Protein AF-A0A067BMG0-F1 (afdb_monomer_lite)

Secondary structure (DSSP, 8-state):
---------SS-HHHHHHHHHHGGGTTEEEEEEEEEEEETTTEEEEEEEEEEEEEPPHHHHHHH-TTS-TTSHHHHHHHTPEEEEEEEEEEEEETTEEEEEEEEE-HHHHHHHHHT-HHHHHHHHTSTT--

Sequence (131 aa):
MSPTLRFQGSGDLAAFVDHWRDYAQLEMTAHAIESAFLDETSGELLHCTGQLRLHLDAKSVRDFFPTVLPTSAAYTSLVTATLELPLVVRLIVQDDVVTAVDVDVSWTSCVVRRLASAAEAANVLVDTVRP

Foldseek 3Di:
DPDFDDDDDDDFPVVVVVVLCVCCVPQKHWDDWDWDAPDLVQAIKIKTKIKGWDAAALVNLCVQQVQDDCPDPLSVLRNPDGFIWIKIWIFGADPRDGPGIDIDTHPLVRSCVSVVHNVVSCNRCVPNPDD

pLDDT: mean 73.65, std 16.17, range [21.84, 89.94]

Structure (mmCIF, N/CA/C/O backbone):
data_AF-A0A067BMG0-F1
#
_entry.id   AF-A0A067BMG0-F1
#
loop_
_atom_site.group_PDB
_atom_site.id
_atom_site.type_symbol
_atom_site.label_atom_id
_atom_site.label_alt_id
_atom_site.label_comp_id
_atom_site.label_asym_id
_atom_site.label_entity_id
_atom_site.label_seq_id
_atom_site.pdbx_PDB_ins_code
_atom_site.Cartn_x
_atom_site.Cartn_y
_atom_site.Cartn_z
_atom_site.occupancy
_atom_site.B_iso_or_equiv
_atom_site.auth_seq_id
_atom_site.auth_comp_id
_atom_site.auth_asym_id
_atom_site.auth_atom_id
_atom_site.pdbx_PDB_model_num
ATOM 1 N N . MET A 1 1 ? 9.033 13.319 9.843 1.00 28.66 1 MET A N 1
ATOM 2 C CA . MET A 1 1 ? 7.853 13.115 10.716 1.00 28.66 1 MET A CA 1
ATOM 3 C C . MET A 1 1 ? 6.759 12.528 9.847 1.00 28.66 1 MET A C 1
ATOM 5 O O . MET A 1 1 ? 6.432 13.157 8.850 1.00 28.66 1 MET A O 1
ATOM 9 N N . SER A 1 2 ? 6.256 11.334 10.161 1.00 23.27 2 SER A N 1
ATOM 10 C CA . SER A 1 2 ? 5.149 10.733 9.406 1.00 23.27 2 SER A CA 1
ATOM 11 C C . SER A 1 2 ? 3.866 11.541 9.648 1.00 23.27 2 SER A C 1
ATOM 13 O O . SER A 1 2 ? 3.627 11.944 10.790 1.00 23.27 2 SER A O 1
ATOM 15 N N . PRO A 1 3 ? 3.065 11.842 8.613 1.00 21.84 3 PRO A N 1
ATOM 16 C CA . PRO A 1 3 ? 1.852 12.631 8.779 1.00 21.84 3 PRO A CA 1
ATOM 17 C C . PRO A 1 3 ? 0.865 11.901 9.693 1.00 21.84 3 PRO A C 1
ATOM 19 O O . PRO A 1 3 ? 0.568 10.726 9.499 1.00 21.84 3 PRO A O 1
ATOM 22 N N . THR A 1 4 ? 0.334 12.608 10.689 1.00 27.95 4 THR A N 1
ATOM 23 C CA . THR A 1 4 ? -0.772 12.109 11.509 1.00 27.95 4 THR A CA 1
ATOM 24 C C . THR A 1 4 ? -2.063 12.247 10.709 1.00 27.95 4 THR A C 1
ATOM 26 O O . THR A 1 4 ? -2.634 13.334 10.620 1.00 27.95 4 THR A O 1
ATOM 29 N N . LEU A 1 5 ? -2.514 11.153 10.099 1.00 27.05 5 LEU A N 1
ATOM 30 C CA . LEU A 1 5 ? -3.820 11.087 9.451 1.00 27.05 5 LEU A CA 1
ATOM 31 C C . LEU A 1 5 ? -4.890 10.925 10.537 1.00 27.05 5 LEU A C 1
ATOM 33 O O . LEU A 1 5 ? -4.946 9.908 11.222 1.00 27.05 5 LEU A O 1
ATOM 37 N N . ARG A 1 6 ? -5.733 11.945 10.722 1.00 29.89 6 ARG A N 1
ATOM 38 C CA . ARG A 1 6 ? -6.927 11.846 11.570 1.00 29.89 6 ARG A CA 1
ATOM 39 C C . ARG A 1 6 ? -8.099 11.423 10.697 1.00 29.89 6 ARG A C 1
ATOM 41 O O . ARG A 1 6 ? -8.542 12.201 9.855 1.00 29.89 6 ARG A O 1
ATOM 48 N N . PHE A 1 7 ? -8.585 10.200 10.886 1.00 38.88 7 PHE A N 1
ATOM 49 C CA . PHE A 1 7 ? -9.813 9.746 10.244 1.00 38.88 7 PHE A CA 1
ATOM 50 C C . PHE A 1 7 ? -11.000 10.525 10.829 1.00 38.88 7 PHE A C 1
ATOM 52 O O . PHE A 1 7 ? -11.273 10.451 12.024 1.00 38.88 7 PHE A O 1
ATOM 59 N N . GLN A 1 8 ? -11.681 11.307 9.992 1.00 34.66 8 GLN A N 1
ATOM 60 C CA . GLN A 1 8 ? -12.962 11.942 10.306 1.00 34.66 8 GLN A CA 1
ATOM 61 C C . GLN A 1 8 ? -14.045 11.283 9.449 1.00 34.66 8 GLN A C 1
ATOM 63 O O . GLN A 1 8 ? -14.501 11.850 8.460 1.00 34.66 8 GLN A O 1
ATOM 68 N N . GLY A 1 9 ? -14.411 10.051 9.793 1.00 41.41 9 GLY A N 1
ATOM 69 C CA . GLY A 1 9 ? -15.579 9.378 9.229 1.00 41.41 9 GLY A CA 1
ATOM 70 C C . GLY A 1 9 ? -16.749 9.433 10.205 1.00 41.41 9 GLY A C 1
ATOM 71 O O . GLY A 1 9 ? -16.559 9.318 11.412 1.00 41.41 9 GLY A O 1
ATOM 72 N N . SER A 1 10 ? -17.965 9.607 9.693 1.00 40.34 10 SER A N 1
ATOM 73 C CA . SER A 1 10 ? -19.190 9.325 10.442 1.00 40.34 10 SER A CA 1
ATOM 74 C C . SER A 1 10 ? -19.537 7.845 10.262 1.00 40.34 10 SER A C 1
ATOM 76 O O . SER A 1 10 ? -19.957 7.452 9.174 1.00 40.34 10 SER A O 1
ATOM 78 N N . GLY A 1 11 ? -19.334 7.035 11.297 1.00 51.62 11 GLY A N 1
ATOM 79 C CA . GLY A 1 11 ? -19.610 5.597 11.301 1.00 51.62 11 GLY A CA 1
ATOM 80 C C . GLY A 1 11 ? -18.968 4.931 12.516 1.00 51.62 11 GLY A C 1
ATOM 81 O O . GLY A 1 11 ? -17.976 5.441 13.034 1.00 51.62 11 GLY A O 1
ATOM 82 N N . ASP A 1 12 ? -19.555 3.837 12.993 1.00 57.91 12 ASP A N 1
ATOM 83 C CA . ASP A 1 12 ? -18.952 2.999 14.029 1.00 57.91 12 ASP A CA 1
ATOM 84 C C . ASP A 1 12 ? -17.797 2.157 13.449 1.00 57.91 12 ASP A C 1
ATOM 86 O O . ASP A 1 12 ? -17.565 2.103 12.235 1.00 57.91 12 ASP A O 1
ATOM 90 N N . LEU A 1 13 ? -17.025 1.512 14.324 1.00 63.66 13 LEU A N 1
ATOM 91 C CA . LEU A 1 13 ? -15.920 0.637 13.935 1.00 63.66 13 LEU A CA 1
ATOM 92 C C . LEU A 1 13 ? -16.351 -0.467 12.956 1.00 63.66 13 LEU A C 1
ATOM 94 O O . LEU A 1 13 ? -15.595 -0.824 12.049 1.00 63.66 13 LEU A O 1
ATOM 98 N N . ALA A 1 14 ? -17.576 -0.974 13.118 1.00 66.19 14 ALA A N 1
ATOM 99 C CA . ALA A 1 14 ? -18.167 -1.963 12.228 1.00 66.19 14 ALA A CA 1
ATOM 100 C C . ALA A 1 14 ? -18.298 -1.413 10.802 1.00 66.19 14 ALA A C 1
ATOM 102 O O . ALA A 1 14 ? -17.831 -2.058 9.867 1.00 66.19 14 ALA A O 1
ATOM 103 N N . ALA A 1 15 ? -18.802 -0.188 10.632 1.00 64.94 15 ALA A N 1
ATOM 104 C CA . ALA A 1 15 ? -18.874 0.465 9.330 1.00 64.94 15 ALA A CA 1
ATOM 105 C C . ALA A 1 15 ? -17.490 0.661 8.690 1.00 64.94 15 ALA A C 1
ATOM 107 O O . ALA A 1 15 ? -17.356 0.472 7.485 1.00 64.94 15 ALA A O 1
ATOM 108 N N . PHE A 1 16 ? -16.446 0.997 9.461 1.00 67.81 16 PHE A N 1
ATOM 109 C CA . PHE A 1 16 ? -15.076 1.071 8.928 1.00 67.81 16 PHE A CA 1
ATOM 110 C C . PHE A 1 16 ? -14.574 -0.301 8.456 1.00 67.81 16 PHE A C 1
ATOM 112 O O . PHE A 1 16 ? -14.014 -0.418 7.367 1.00 67.81 16 PHE A O 1
ATOM 119 N N . VAL A 1 17 ? -14.771 -1.340 9.268 1.00 69.94 17 VAL A N 1
ATOM 120 C CA . VAL A 1 17 ? -14.344 -2.714 8.967 1.00 69.94 17 VAL A CA 1
ATOM 121 C C . VAL A 1 17 ? -15.086 -3.277 7.754 1.00 69.94 17 VAL A C 1
ATOM 123 O O . VAL A 1 17 ? -14.468 -3.907 6.893 1.00 69.94 17 VAL A O 1
ATOM 126 N N . ASP A 1 18 ? -16.387 -3.032 7.657 1.00 71.00 18 ASP A N 1
ATOM 127 C CA . ASP A 1 18 ? -17.201 -3.443 6.516 1.00 71.00 18 ASP A CA 1
ATOM 128 C C . ASP A 1 18 ? -16.789 -2.676 5.259 1.00 71.00 18 ASP A C 1
ATOM 130 O O . ASP A 1 18 ? -16.530 -3.284 4.223 1.00 71.00 18 ASP A O 1
ATOM 134 N N . HIS A 1 19 ? -16.562 -1.367 5.375 1.00 66.75 19 HIS A N 1
ATOM 135 C CA . HIS A 1 19 ? -16.043 -0.559 4.276 1.00 66.75 19 HIS A CA 1
ATOM 136 C C . HIS A 1 19 ? -14.647 -1.025 3.815 1.00 66.75 19 HIS A C 1
ATOM 138 O O . HIS A 1 19 ? -14.372 -1.079 2.617 1.00 66.75 19 HIS A O 1
ATOM 144 N N . TRP A 1 20 ? -13.764 -1.430 4.736 1.00 68.31 20 TRP A N 1
ATOM 145 C CA . TRP A 1 20 ? -12.463 -2.030 4.411 1.00 68.31 20 TRP A CA 1
ATOM 146 C C . TRP A 1 20 ? -12.599 -3.362 3.660 1.00 68.31 20 TRP A C 1
ATOM 148 O O . TRP A 1 20 ? -11.831 -3.636 2.737 1.00 68.31 20 TRP A O 1
ATOM 158 N N . ARG A 1 21 ? -13.581 -4.194 4.020 1.00 65.88 21 ARG A N 1
ATOM 159 C CA . ARG A 1 21 ? -13.880 -5.441 3.295 1.00 65.88 21 ARG A CA 1
ATOM 160 C C . ARG A 1 21 ? -14.446 -5.162 1.902 1.00 65.88 21 ARG A C 1
ATOM 162 O O . ARG A 1 21 ? -14.067 -5.848 0.953 1.00 65.88 21 ARG A O 1
ATOM 169 N N . ASP A 1 22 ? -15.274 -4.131 1.765 1.00 61.44 22 ASP A N 1
ATOM 170 C CA . ASP A 1 22 ? -15.889 -3.726 0.497 1.00 61.44 22 ASP A CA 1
ATOM 171 C C . ASP A 1 22 ? -14.880 -3.123 -0.497 1.00 61.44 22 ASP A C 1
ATOM 173 O O . ASP A 1 22 ? -15.060 -3.235 -1.715 1.00 61.44 22 ASP A O 1
ATOM 177 N N . TYR A 1 23 ? -13.753 -2.58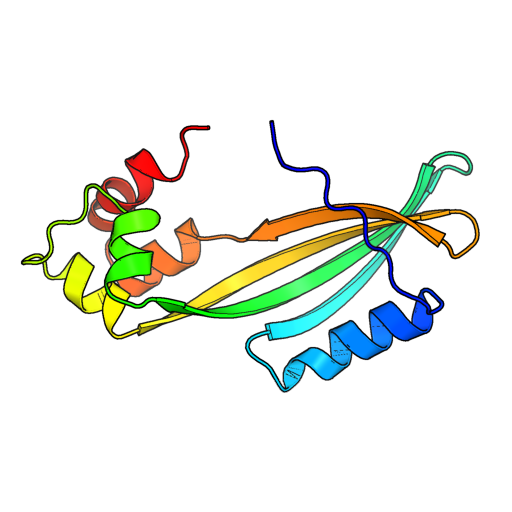5 -0.008 1.00 55.81 23 TYR A N 1
ATOM 178 C CA . TYR A 1 23 ? -12.632 -2.143 -0.849 1.00 55.81 23 TYR A CA 1
ATOM 179 C C . TYR A 1 23 ? -12.007 -3.258 -1.697 1.00 55.81 23 TYR A C 1
ATOM 181 O O . TYR A 1 23 ? -11.280 -2.940 -2.633 1.00 55.81 23 TYR A O 1
ATOM 189 N N . ALA A 1 24 ? -12.352 -4.536 -1.477 1.00 50.25 24 ALA A N 1
ATOM 190 C CA . ALA A 1 24 ? -12.015 -5.639 -2.382 1.00 50.25 24 ALA A CA 1
ATOM 191 C C . ALA A 1 24 ? -12.419 -5.388 -3.854 1.00 50.25 24 ALA A C 1
ATOM 193 O O . ALA A 1 24 ? -11.888 -6.042 -4.754 1.00 50.25 24 ALA A O 1
ATOM 194 N N . GLN A 1 25 ? -13.339 -4.449 -4.117 1.00 47.22 25 GLN A N 1
ATOM 195 C CA . GLN A 1 25 ? -13.746 -4.048 -5.470 1.00 47.22 25 GLN A CA 1
ATOM 196 C C . GLN A 1 25 ? -12.955 -2.863 -6.060 1.00 47.22 25 GLN A C 1
ATOM 198 O O . GLN A 1 25 ? -13.116 -2.562 -7.243 1.00 47.22 25 GLN A O 1
ATOM 203 N N . LEU A 1 26 ? -12.095 -2.198 -5.282 1.00 53.72 26 LEU A N 1
ATOM 204 C CA . LEU A 1 26 ? -11.409 -0.956 -5.654 1.00 53.72 26 LEU A CA 1
ATOM 205 C C . LEU A 1 26 ? -9.941 -0.999 -5.227 1.00 53.72 26 LEU A C 1
ATOM 207 O O . LEU A 1 26 ? -9.645 -0.667 -4.090 1.00 53.72 26 LEU A O 1
ATOM 211 N N . GLU A 1 27 ? -9.038 -1.392 -6.134 1.00 65.81 27 GLU A N 1
ATOM 212 C CA . GLU A 1 27 ? -7.562 -1.293 -6.022 1.00 65.81 27 GLU A CA 1
ATOM 213 C C . GLU A 1 27 ? -6.912 -1.796 -4.716 1.00 65.81 27 GLU A C 1
ATOM 215 O O . GLU A 1 27 ? -5.702 -1.754 -4.576 1.00 65.81 27 GLU A O 1
ATOM 220 N N . MET A 1 28 ? -7.661 -2.339 -3.770 1.00 65.31 28 MET A N 1
ATOM 221 C CA . MET A 1 28 ? -7.220 -2.817 -2.476 1.00 65.31 28 MET A CA 1
ATOM 222 C C . MET A 1 28 ? -7.914 -4.147 -2.218 1.00 65.31 28 MET A C 1
ATOM 224 O O . MET A 1 28 ? -8.950 -4.466 -2.792 1.00 65.31 28 MET A O 1
ATOM 228 N N . THR A 1 29 ? -7.325 -5.005 -1.408 1.00 71.44 29 THR A N 1
ATOM 229 C CA . THR A 1 29 ? -7.922 -6.294 -1.070 1.00 71.44 29 THR A CA 1
ATOM 230 C C . THR A 1 29 ? -7.653 -6.569 0.389 1.00 71.44 29 THR A C 1
ATOM 232 O O . THR A 1 29 ? -6.499 -6.600 0.802 1.00 71.44 29 THR A O 1
ATOM 235 N N . ALA A 1 30 ? -8.713 -6.771 1.166 1.00 72.12 30 ALA A N 1
ATOM 236 C CA . ALA A 1 30 ? -8.613 -7.218 2.545 1.00 72.12 30 ALA A CA 1
ATOM 237 C C . ALA A 1 30 ? -8.389 -8.736 2.580 1.00 72.12 30 ALA A C 1
ATOM 239 O O . ALA A 1 30 ? -9.116 -9.492 1.935 1.00 72.12 30 ALA A O 1
ATOM 240 N N . HIS A 1 31 ? -7.395 -9.188 3.339 1.00 75.12 31 HIS A N 1
ATOM 241 C CA . HIS A 1 31 ? -7.107 -10.614 3.510 1.00 75.12 31 HIS A CA 1
ATOM 242 C C . HIS A 1 31 ? -7.482 -11.107 4.898 1.00 75.12 31 HIS A C 1
ATOM 244 O O . HIS A 1 31 ? -8.112 -12.155 5.025 1.00 75.12 31 HIS A O 1
ATOM 250 N N . ALA A 1 32 ? -7.119 -10.349 5.929 1.00 75.19 32 ALA A N 1
ATOM 251 C CA . ALA A 1 32 ? -7.439 -10.693 7.301 1.00 75.19 32 ALA A CA 1
ATOM 252 C C . ALA A 1 32 ? -7.598 -9.440 8.158 1.00 75.19 32 ALA A C 1
ATOM 254 O O . ALA A 1 32 ? -7.019 -8.389 7.876 1.00 75.19 32 ALA A O 1
ATOM 255 N N . ILE A 1 33 ? -8.389 -9.589 9.215 1.00 79.19 33 ILE A N 1
ATOM 256 C CA . ILE A 1 33 ? -8.498 -8.632 10.308 1.00 79.19 33 ILE A CA 1
ATOM 257 C C . ILE A 1 33 ? -8.314 -9.442 11.581 1.00 79.19 33 ILE A C 1
ATOM 259 O O . ILE A 1 33 ? -9.077 -10.373 11.841 1.00 79.19 33 ILE A O 1
ATOM 263 N N . GLU A 1 34 ? -7.278 -9.108 12.330 1.00 82.94 34 GLU A N 1
ATOM 264 C CA . GLU A 1 34 ? -6.933 -9.734 13.600 1.00 82.94 34 GLU A CA 1
ATOM 265 C C . GLU A 1 34 ? -7.042 -8.681 14.696 1.00 82.94 34 GLU A C 1
ATOM 267 O O . GLU A 1 34 ? -6.723 -7.515 14.458 1.00 82.94 34 GLU A O 1
ATOM 272 N N . SER A 1 35 ? -7.481 -9.073 15.890 1.00 82.50 35 SER A N 1
ATOM 273 C CA . SER A 1 35 ? -7.545 -8.159 17.024 1.00 82.50 35 SER A CA 1
ATOM 274 C C . SER A 1 35 ? -6.745 -8.652 18.219 1.00 82.50 35 SER A C 1
ATOM 276 O O . SER A 1 35 ? -6.617 -9.855 18.462 1.00 82.50 35 SER A O 1
ATOM 278 N N . ALA A 1 36 ? -6.165 -7.702 18.947 1.00 84.06 36 ALA A N 1
ATOM 279 C CA . ALA A 1 36 ? -5.428 -7.945 20.174 1.00 84.06 36 ALA A CA 1
ATOM 280 C C . ALA A 1 36 ? -5.690 -6.811 21.168 1.00 84.06 36 ALA A C 1
ATOM 282 O O . ALA A 1 36 ? -5.512 -5.640 20.845 1.00 84.06 36 ALA A O 1
ATOM 283 N N . PHE A 1 37 ? -6.062 -7.149 22.401 1.00 82.31 37 PHE A N 1
ATOM 284 C CA . PHE A 1 37 ? -6.139 -6.165 23.479 1.00 82.31 37 PHE A CA 1
ATOM 285 C C . PHE A 1 37 ? -4.726 -5.798 23.937 1.00 82.31 37 PHE A C 1
ATOM 287 O O . PHE A 1 37 ? -3.954 -6.683 24.306 1.00 82.31 37 PHE A O 1
ATOM 294 N N . LEU A 1 38 ? -4.386 -4.507 23.891 1.00 74.50 38 LEU A N 1
ATOM 295 C CA . LEU A 1 38 ? -3.079 -4.016 24.334 1.00 74.50 38 LEU A CA 1
ATOM 296 C C . LEU A 1 38 ? -3.051 -3.908 25.863 1.00 74.50 38 LEU A C 1
ATOM 298 O O . LEU A 1 38 ? -2.249 -4.572 26.513 1.00 74.50 38 LEU A O 1
ATOM 302 N N . ASP A 1 39 ? -3.965 -3.110 26.417 1.00 75.06 39 ASP A N 1
ATOM 303 C CA . ASP A 1 39 ? -4.283 -2.974 27.842 1.00 75.06 39 ASP A CA 1
ATOM 304 C C . ASP A 1 39 ? -5.539 -2.081 27.997 1.00 75.06 39 ASP A C 1
ATOM 306 O O . ASP A 1 39 ? -6.004 -1.487 27.021 1.00 75.06 39 ASP A O 1
ATOM 310 N N . GLU A 1 40 ? -6.097 -1.972 29.209 1.00 65.00 40 GLU A N 1
ATOM 311 C CA . GLU A 1 40 ? -7.332 -1.206 29.479 1.00 65.00 40 GLU A CA 1
ATOM 312 C C . GLU A 1 40 ? -7.221 0.300 29.168 1.00 65.00 40 GLU A C 1
ATOM 314 O O . GLU A 1 40 ? -8.234 0.964 28.969 1.00 65.00 40 GLU A O 1
ATOM 319 N N . THR A 1 41 ? -6.006 0.853 29.116 1.00 71.00 41 THR A N 1
ATOM 320 C CA . THR A 1 41 ? -5.748 2.279 28.843 1.00 71.00 41 THR A CA 1
ATOM 321 C C . THR A 1 41 ? -5.363 2.569 27.395 1.00 71.00 41 THR A C 1
ATOM 323 O O . THR A 1 41 ? -5.561 3.683 26.910 1.00 71.00 41 THR A O 1
ATOM 326 N N . SER A 1 42 ? -4.808 1.579 26.704 1.00 70.06 42 SER A N 1
ATOM 327 C CA . SER A 1 42 ? -4.317 1.662 25.333 1.00 70.06 42 SER A CA 1
ATOM 328 C C . SER A 1 42 ? -5.382 1.220 24.334 1.00 70.06 42 SER A C 1
ATOM 330 O O . SER A 1 42 ? -5.382 1.725 23.216 1.00 70.06 42 SER A O 1
ATOM 332 N N . GLY A 1 43 ? -6.333 0.376 24.743 1.00 82.50 43 GLY A N 1
ATOM 333 C CA . GLY A 1 43 ? -7.451 -0.074 23.917 1.00 82.50 43 GLY A CA 1
ATOM 334 C C . GLY A 1 43 ? -7.180 -1.370 23.146 1.00 82.50 43 GLY A C 1
ATOM 335 O O . GLY A 1 43 ? -6.256 -2.132 23.449 1.00 82.50 43 GLY A O 1
ATOM 336 N N . GLU A 1 44 ? -8.013 -1.630 22.144 1.00 84.25 44 GLU A N 1
ATOM 337 C CA . GLU A 1 44 ? -7.886 -2.762 21.226 1.00 84.25 44 GLU A CA 1
ATOM 338 C C . GLU A 1 44 ? -7.050 -2.359 20.003 1.00 84.25 44 GLU A C 1
ATOM 340 O O . GLU A 1 44 ? -7.300 -1.337 19.362 1.00 84.25 44 GLU A O 1
ATOM 345 N N . LEU A 1 45 ? -6.049 -3.171 19.669 1.00 84.38 45 LEU A N 1
ATOM 346 C CA . LEU A 1 45 ? -5.323 -3.083 18.412 1.00 84.38 45 LEU A CA 1
ATOM 347 C C . LEU A 1 45 ? -6.029 -3.946 17.370 1.00 84.38 45 LEU A C 1
ATOM 349 O O . LEU A 1 45 ? -6.079 -5.169 17.510 1.00 84.38 45 LEU A O 1
ATOM 353 N N . LEU A 1 46 ? -6.486 -3.323 16.289 1.00 82.50 46 LEU A N 1
ATOM 354 C CA . LEU A 1 46 ? -6.909 -4.036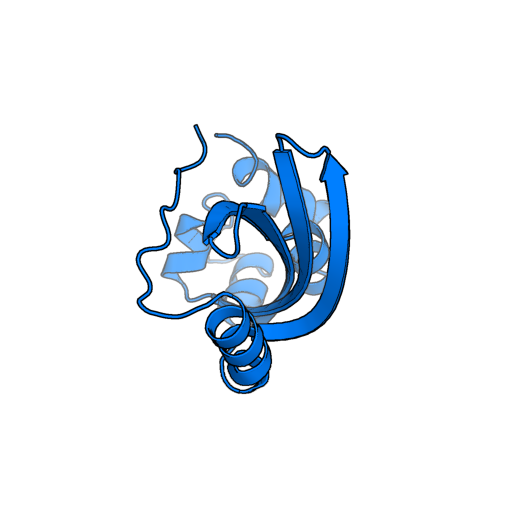 15.090 1.00 82.50 46 LEU A CA 1
ATOM 355 C C . LEU A 1 46 ? -5.798 -4.026 14.053 1.00 82.50 46 LEU A C 1
ATOM 357 O O . LEU A 1 46 ? -5.287 -2.971 13.676 1.00 82.50 46 LEU A O 1
ATOM 361 N N . HIS A 1 47 ? -5.454 -5.211 13.572 1.00 82.31 47 HIS A N 1
ATOM 362 C CA . HIS A 1 47 ? -4.458 -5.438 12.546 1.00 82.31 47 HIS A CA 1
ATOM 363 C C . HIS A 1 47 ? -5.150 -5.920 11.271 1.00 82.31 47 HIS A C 1
ATOM 365 O O . HIS A 1 47 ? -5.557 -7.075 11.147 1.00 82.31 47 HIS A O 1
ATOM 371 N N . CYS A 1 48 ? -5.296 -5.010 10.315 1.00 83.00 48 CYS A N 1
ATOM 372 C CA . CYS A 1 48 ? -5.896 -5.274 9.017 1.00 83.00 48 CYS A CA 1
ATOM 373 C C . CYS A 1 48 ? -4.782 -5.516 7.999 1.00 83.00 48 CYS A C 1
ATOM 375 O O . CYS A 1 48 ? -3.975 -4.625 7.725 1.00 83.00 48 CYS A O 1
ATOM 377 N N . THR A 1 49 ? -4.737 -6.709 7.416 1.00 83.31 49 THR A N 1
ATOM 378 C CA . THR A 1 49 ? -3.764 -7.053 6.375 1.00 83.31 49 THR A CA 1
ATOM 379 C C . THR A 1 49 ? -4.446 -7.162 5.024 1.00 83.31 49 THR A C 1
ATOM 381 O O . THR A 1 49 ? -5.591 -7.615 4.901 1.00 83.31 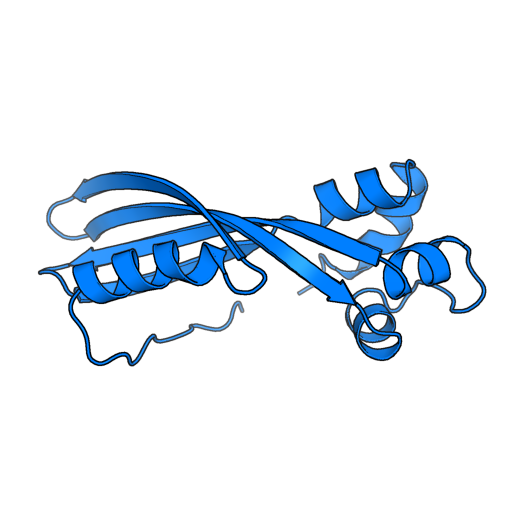49 THR A O 1
ATOM 384 N N . GLY A 1 50 ? -3.735 -6.728 3.992 1.00 82.50 50 GLY A N 1
ATOM 385 C CA . GLY A 1 50 ? -4.269 -6.673 2.649 1.00 82.50 50 GLY A CA 1
ATOM 386 C C . GLY A 1 50 ? -3.212 -6.497 1.572 1.00 82.50 50 GLY A C 1
ATOM 387 O O . GLY A 1 50 ? -2.004 -6.584 1.808 1.00 82.50 50 GLY A O 1
ATOM 388 N N . GLN A 1 51 ? -3.698 -6.239 0.369 1.00 80.44 51 GLN A N 1
ATOM 389 C CA . GLN A 1 51 ? -2.906 -5.850 -0.788 1.00 80.44 51 GLN A CA 1
ATOM 390 C C . GLN A 1 51 ? -3.451 -4.552 -1.372 1.00 80.44 51 GLN A C 1
ATOM 392 O O . GLN A 1 51 ? -4.655 -4.329 -1.366 1.00 80.44 51 GLN A O 1
ATOM 397 N N . LEU A 1 52 ? -2.564 -3.718 -1.899 1.00 80.00 52 LEU A N 1
ATOM 398 C CA . LEU A 1 52 ? -2.859 -2.523 -2.677 1.00 80.00 52 LEU A CA 1
ATOM 399 C C . LEU A 1 52 ? -2.346 -2.748 -4.103 1.00 80.00 52 LEU A C 1
ATOM 401 O O . LEU A 1 52 ? -1.178 -3.064 -4.311 1.00 80.00 52 LEU A O 1
ATOM 405 N N . ARG A 1 53 ? -3.218 -2.594 -5.088 1.00 80.38 53 ARG A N 1
ATOM 406 C CA . ARG A 1 53 ? -2.945 -2.668 -6.520 1.00 80.38 53 ARG A CA 1
ATOM 407 C C . ARG A 1 53 ? -2.786 -1.249 -7.038 1.00 80.38 53 ARG A C 1
ATOM 409 O O . ARG A 1 53 ? -3.761 -0.531 -7.193 1.00 80.38 53 ARG A O 1
ATOM 416 N N . LEU A 1 54 ? -1.553 -0.852 -7.307 1.00 79.88 54 LEU A N 1
ATOM 417 C CA . LEU A 1 54 ? -1.223 0.503 -7.715 1.00 79.88 54 LEU A CA 1
ATOM 418 C C . LEU A 1 54 ? -0.749 0.524 -9.163 1.00 79.88 54 LEU A C 1
ATOM 420 O O . LEU A 1 54 ? 0.153 -0.225 -9.537 1.00 79.88 54 LEU A O 1
ATOM 424 N N . HIS A 1 55 ? -1.304 1.416 -9.972 1.00 83.38 55 HIS A N 1
ATOM 425 C CA . HIS A 1 55 ? -0.721 1.745 -11.265 1.00 83.38 55 HIS A CA 1
ATOM 426 C C . HIS A 1 55 ? 0.141 3.001 -11.134 1.00 83.38 55 HIS A C 1
ATOM 428 O O . HIS A 1 55 ? -0.324 4.028 -10.643 1.00 83.38 55 HIS A O 1
ATOM 434 N N . LEU A 1 56 ? 1.403 2.917 -11.554 1.00 81.00 56 LEU A N 1
ATOM 435 C CA . LEU A 1 56 ? 2.303 4.064 -11.540 1.00 81.00 56 LEU A CA 1
ATOM 436 C C . LEU A 1 56 ? 2.343 4.702 -12.918 1.00 81.00 56 LEU A C 1
ATOM 438 O O . LEU A 1 56 ? 2.815 4.089 -13.870 1.00 81.00 56 LEU A O 1
ATOM 442 N N . ASP A 1 57 ? 1.923 5.958 -13.017 1.00 81.44 57 ASP A N 1
ATOM 443 C CA . ASP A 1 57 ? 2.152 6.719 -14.236 1.00 81.44 57 ASP A CA 1
ATOM 444 C C . ASP A 1 57 ? 3.602 7.247 -14.307 1.00 81.44 57 ASP A C 1
ATOM 446 O O . ASP A 1 57 ? 4.408 7.151 -13.373 1.00 81.44 57 ASP A O 1
ATOM 450 N N . ALA A 1 58 ? 3.950 7.836 -15.450 1.00 83.25 58 ALA A N 1
ATOM 451 C CA . ALA A 1 58 ? 5.273 8.403 -15.689 1.00 83.25 58 ALA A CA 1
ATOM 452 C C . ALA A 1 58 ? 5.675 9.480 -14.666 1.00 83.25 58 ALA A C 1
ATOM 454 O O . ALA A 1 58 ? 6.873 9.676 -14.436 1.00 83.25 58 ALA A O 1
ATOM 455 N N . LYS A 1 59 ? 4.703 10.209 -14.105 1.00 83.88 59 LYS A N 1
ATOM 456 C CA . LYS A 1 59 ? 4.919 11.231 -13.083 1.00 83.88 59 LYS A CA 1
ATOM 457 C C . LYS A 1 59 ? 5.166 10.565 -11.731 1.00 83.88 59 LYS A C 1
ATOM 459 O O . LYS A 1 59 ? 6.200 10.841 -11.139 1.00 83.88 59 LYS A O 1
ATOM 464 N N . SER A 1 60 ? 4.320 9.629 -11.308 1.00 80.00 60 SER A N 1
ATOM 465 C CA . SER A 1 60 ? 4.478 8.879 -10.061 1.00 80.00 60 SER A CA 1
ATOM 466 C C . SER A 1 60 ? 5.819 8.152 -9.992 1.00 80.00 60 SER A C 1
ATOM 468 O O . SER A 1 60 ? 6.476 8.209 -8.960 1.00 80.00 60 SER A O 1
ATOM 470 N N . VAL A 1 61 ? 6.284 7.527 -11.082 1.00 82.38 61 VAL A N 1
ATOM 471 C CA . VAL A 1 61 ? 7.614 6.885 -11.083 1.00 82.38 61 VAL A CA 1
ATOM 472 C C . VAL A 1 61 ? 8.735 7.900 -10.866 1.00 82.38 61 VAL A C 1
ATOM 474 O O . VAL A 1 61 ? 9.675 7.598 -10.144 1.00 82.38 61 VAL A O 1
ATOM 477 N N . ARG A 1 62 ? 8.646 9.107 -11.437 1.00 83.38 62 ARG A N 1
ATOM 478 C CA . ARG A 1 62 ? 9.651 10.157 -11.192 1.00 83.38 62 ARG A CA 1
ATOM 479 C C . ARG A 1 62 ? 9.578 10.714 -9.772 1.00 83.38 62 ARG A C 1
ATOM 481 O O . ARG A 1 62 ? 10.619 11.034 -9.213 1.00 83.38 62 ARG A O 1
ATOM 488 N N . ASP A 1 63 ? 8.375 10.825 -9.218 1.00 79.94 63 ASP A N 1
ATOM 489 C CA . ASP A 1 63 ? 8.156 11.367 -7.877 1.00 79.94 63 ASP A CA 1
ATOM 490 C C . ASP A 1 63 ? 8.627 10.375 -6.794 1.00 79.94 63 ASP A C 1
ATOM 492 O O . ASP A 1 63 ? 9.287 10.777 -5.840 1.00 79.94 63 ASP A O 1
ATOM 496 N N . PHE A 1 64 ? 8.342 9.076 -6.958 1.00 76.75 64 PHE A N 1
ATOM 497 C CA . PHE A 1 64 ? 8.732 8.032 -6.002 1.00 76.75 64 PHE A CA 1
ATOM 498 C C . PHE A 1 64 ? 10.142 7.476 -6.234 1.00 76.75 64 PHE A C 1
ATOM 500 O O . PHE A 1 64 ? 10.802 7.090 -5.275 1.00 76.75 64 PHE A O 1
ATOM 507 N N . PHE A 1 65 ? 10.622 7.438 -7.480 1.00 83.88 65 PHE A N 1
ATOM 508 C CA . PHE A 1 65 ? 11.914 6.848 -7.851 1.00 83.88 65 PHE A CA 1
ATOM 509 C C . PHE A 1 65 ? 12.744 7.821 -8.712 1.00 83.88 65 PHE A C 1
ATOM 511 O O . PHE A 1 65 ? 13.008 7.555 -9.890 1.00 83.88 65 PHE A O 1
ATOM 518 N N . PRO A 1 66 ? 13.171 8.968 -8.152 1.00 81.56 66 PRO A N 1
ATOM 519 C CA . PRO A 1 66 ? 13.757 10.071 -8.921 1.00 81.56 66 PRO A CA 1
ATOM 520 C C . PRO A 1 66 ? 15.076 9.722 -9.625 1.00 81.56 66 PRO A C 1
ATOM 522 O O . PRO A 1 66 ? 15.437 10.358 -10.615 1.00 81.56 66 PRO A O 1
ATOM 525 N N . THR A 1 67 ? 15.798 8.708 -9.149 1.00 84.56 67 THR A N 1
ATOM 526 C CA . THR A 1 67 ? 17.055 8.232 -9.746 1.00 84.56 67 THR A CA 1
ATOM 527 C C . THR A 1 67 ? 16.865 7.267 -10.911 1.00 84.56 67 THR A C 1
ATOM 529 O O . THR A 1 67 ? 17.824 6.963 -11.626 1.00 84.56 67 THR A O 1
ATOM 532 N N . VAL A 1 68 ? 15.638 6.809 -11.164 1.00 85.25 68 VAL A N 1
ATOM 533 C CA . VAL A 1 68 ? 15.346 5.900 -12.272 1.00 85.25 68 VAL A CA 1
ATOM 534 C C . VAL A 1 68 ? 15.283 6.678 -13.584 1.00 85.25 68 VAL A C 1
ATOM 536 O O . VAL A 1 68 ? 14.364 7.455 -13.840 1.00 85.25 68 VAL A O 1
ATOM 539 N N . LEU A 1 69 ? 16.265 6.439 -14.456 1.00 88.62 69 LEU A N 1
ATOM 540 C CA . LEU A 1 69 ? 16.358 7.114 -15.750 1.00 88.62 69 LEU A CA 1
ATOM 541 C C . LEU A 1 69 ? 15.182 6.732 -16.665 1.00 88.62 69 LEU A C 1
ATOM 543 O O . LEU A 1 69 ? 14.957 5.534 -16.857 1.00 88.62 69 LEU A O 1
ATOM 547 N N . PRO A 1 70 ? 14.505 7.693 -17.327 1.00 89.75 70 PRO A N 1
ATOM 548 C CA . PRO A 1 70 ? 13.366 7.415 -18.211 1.00 89.75 70 PRO A CA 1
ATOM 549 C C . PRO A 1 70 ? 13.648 6.448 -19.369 1.00 89.75 70 PRO A C 1
ATOM 551 O O . PRO A 1 70 ? 12.735 5.830 -19.906 1.00 89.75 70 PRO A O 1
ATOM 554 N N . THR A 1 71 ? 14.912 6.323 -19.771 1.00 89.56 71 THR A N 1
ATOM 555 C CA . THR A 1 71 ? 15.365 5.422 -20.840 1.00 89.56 71 THR A CA 1
ATOM 556 C C . THR A 1 71 ? 15.721 4.017 -20.346 1.00 89.56 71 THR A C 1
ATOM 558 O O . THR A 1 71 ? 16.061 3.158 -21.156 1.00 89.56 71 THR A O 1
ATOM 561 N N . SER A 1 72 ? 15.682 3.769 -19.034 1.00 89.94 72 SER A N 1
ATOM 562 C CA . SER A 1 72 ? 16.045 2.476 -18.449 1.00 89.94 72 SER A CA 1
ATOM 563 C C . SER A 1 72 ? 14.918 1.448 -18.562 1.00 89.94 72 SER A C 1
ATOM 565 O O . SER A 1 72 ? 13.734 1.781 -18.492 1.00 89.94 72 SER A O 1
ATOM 567 N N . ALA A 1 73 ? 15.289 0.168 -18.646 1.00 89.06 73 ALA A N 1
ATOM 568 C CA . ALA A 1 73 ? 14.327 -0.934 -18.605 1.00 89.06 73 ALA A CA 1
ATOM 569 C C . ALA A 1 73 ? 13.518 -0.949 -17.293 1.00 89.06 73 ALA A C 1
ATOM 571 O O . ALA A 1 73 ? 12.328 -1.260 -17.308 1.00 89.06 73 ALA A O 1
ATOM 572 N N . ALA A 1 74 ? 14.137 -0.547 -16.175 1.00 88.00 74 ALA A N 1
ATOM 573 C CA . ALA A 1 74 ? 13.466 -0.413 -14.886 1.00 88.00 74 ALA A CA 1
ATOM 574 C C . ALA A 1 74 ? 12.335 0.627 -14.931 1.00 88.00 74 ALA A C 1
ATOM 576 O O . ALA A 1 74 ? 11.224 0.332 -14.494 1.00 88.00 74 ALA A O 1
ATOM 577 N N . TYR A 1 75 ? 12.574 1.798 -15.536 1.00 89.44 75 TYR A N 1
ATOM 578 C CA . TYR A 1 75 ? 11.540 2.821 -15.724 1.00 89.44 75 TYR A CA 1
ATOM 579 C C . TYR A 1 75 ? 10.351 2.288 -16.518 1.00 89.44 75 TYR A C 1
ATOM 581 O O . TYR A 1 75 ? 9.208 2.365 -16.068 1.00 89.44 75 TYR A O 1
ATOM 589 N N . THR A 1 76 ? 10.619 1.698 -17.687 1.00 89.81 76 THR A N 1
ATOM 590 C CA . THR A 1 76 ? 9.573 1.128 -18.544 1.00 89.81 76 THR A CA 1
ATOM 591 C C . THR A 1 76 ? 8.797 0.031 -17.817 1.00 89.81 76 THR A C 1
ATOM 593 O O . THR A 1 76 ? 7.571 -0.024 -17.914 1.00 89.81 76 THR A O 1
ATOM 596 N N . SER A 1 77 ? 9.491 -0.817 -17.055 1.00 88.38 77 SER A N 1
ATOM 597 C CA . SER A 1 77 ? 8.878 -1.898 -16.284 1.00 88.38 77 SER A CA 1
ATOM 598 C C . SER A 1 77 ? 7.939 -1.379 -15.194 1.00 88.38 77 SER A C 1
ATOM 600 O O . SER A 1 77 ? 6.874 -1.966 -14.998 1.00 88.38 77 SER A O 1
ATOM 602 N N . LEU A 1 78 ? 8.297 -0.284 -14.515 1.00 84.75 78 LEU A N 1
ATOM 603 C CA . LEU A 1 78 ? 7.499 0.311 -13.440 1.00 84.75 78 LEU A CA 1
ATOM 604 C C . LEU A 1 78 ? 6.281 1.083 -13.967 1.00 84.75 78 LEU A C 1
ATOM 606 O O . LEU A 1 78 ? 5.183 0.866 -13.466 1.00 84.75 78 LEU A O 1
ATOM 610 N N . VAL A 1 79 ? 6.444 1.919 -15.001 1.00 87.06 79 VAL A N 1
ATOM 611 C CA . VAL A 1 79 ? 5.352 2.760 -15.547 1.00 87.06 79 VAL A CA 1
ATOM 612 C C . VAL A 1 79 ? 4.244 1.937 -16.216 1.00 87.06 79 VAL A C 1
ATOM 614 O O . VAL A 1 79 ? 3.096 2.353 -16.307 1.00 87.06 79 VAL A O 1
ATOM 617 N N . THR A 1 80 ? 4.572 0.754 -16.732 1.00 81.25 80 THR A N 1
ATOM 618 C CA . THR A 1 80 ? 3.606 -0.085 -17.465 1.00 81.25 80 THR A CA 1
ATOM 619 C C . THR A 1 80 ? 2.925 -1.132 -16.590 1.00 81.25 80 THR A C 1
ATOM 621 O O . THR A 1 80 ? 2.081 -1.882 -17.078 1.00 81.25 80 THR A O 1
ATOM 624 N N . ALA A 1 81 ? 3.291 -1.220 -15.310 1.00 77.62 81 ALA A N 1
ATOM 625 C CA . ALA A 1 81 ? 2.824 -2.274 -14.426 1.00 77.62 81 ALA A CA 1
ATOM 626 C C . ALA A 1 81 ? 1.672 -1.835 -13.528 1.00 77.62 81 ALA A C 1
ATOM 628 O O . ALA A 1 81 ? 1.566 -0.682 -13.112 1.00 77.62 81 ALA A O 1
ATOM 629 N N . THR A 1 82 ? 0.857 -2.816 -13.156 1.00 81.31 82 THR A N 1
ATOM 630 C CA . THR A 1 82 ? 0.122 -2.782 -11.895 1.00 81.31 82 THR A CA 1
ATOM 631 C C . THR A 1 82 ? 0.999 -3.450 -10.840 1.00 81.31 82 THR A C 1
ATOM 633 O O . THR A 1 82 ? 1.403 -4.603 -11.000 1.00 81.31 82 THR A O 1
ATOM 636 N N . LEU A 1 83 ? 1.334 -2.709 -9.792 1.00 79.69 83 LEU A N 1
ATOM 637 C CA . LEU A 1 83 ? 2.105 -3.171 -8.648 1.00 79.69 83 LEU A CA 1
ATOM 638 C C . LEU A 1 83 ? 1.162 -3.707 -7.580 1.00 79.69 83 LEU A C 1
ATOM 640 O O . LEU A 1 83 ? 0.219 -3.027 -7.200 1.00 79.69 83 LEU A O 1
ATOM 644 N N . GLU A 1 84 ? 1.439 -4.902 -7.075 1.00 82.06 84 GLU A N 1
ATOM 645 C CA . GLU A 1 84 ? 0.713 -5.484 -5.945 1.00 82.06 84 GLU A CA 1
ATOM 646 C C . GLU A 1 84 ? 1.580 -5.340 -4.693 1.00 82.06 84 GLU A C 1
ATOM 648 O O . GLU A 1 84 ? 2.628 -5.980 -4.560 1.00 82.06 84 GLU A O 1
ATOM 653 N N . LEU A 1 85 ? 1.178 -4.425 -3.820 1.00 81.25 85 LEU A N 1
ATOM 654 C CA . LEU A 1 85 ? 1.899 -3.989 -2.634 1.00 81.25 85 LEU A CA 1
ATOM 655 C C . LEU A 1 85 ? 1.229 -4.595 -1.397 1.00 81.25 85 LEU A C 1
ATOM 657 O O . LEU A 1 85 ? 0.047 -4.339 -1.170 1.00 81.25 85 LEU A O 1
ATOM 661 N N . PRO A 1 86 ? 1.945 -5.374 -0.572 1.00 82.12 86 PRO A N 1
ATOM 662 C CA . PRO A 1 86 ? 1.446 -5.749 0.742 1.00 82.12 86 PRO A CA 1
ATOM 663 C C . PRO A 1 86 ? 1.151 -4.496 1.565 1.00 82.12 86 PRO A C 1
ATOM 665 O O . PRO A 1 86 ? 1.975 -3.577 1.615 1.00 82.12 86 PRO A O 1
ATOM 668 N N . LEU A 1 87 ? -0.015 -4.484 2.197 1.00 81.44 87 LEU A N 1
ATOM 669 C CA . LEU A 1 87 ? -0.513 -3.374 2.989 1.00 81.44 87 LEU A CA 1
ATOM 670 C C . LEU A 1 87 ? -0.916 -3.874 4.371 1.00 81.44 87 LEU A C 1
ATOM 672 O O . LEU A 1 87 ? -1.613 -4.882 4.514 1.00 81.44 87 LEU A O 1
ATOM 676 N N . VAL A 1 88 ? -0.498 -3.127 5.380 1.00 82.50 88 VAL A N 1
ATOM 677 C CA . VAL A 1 88 ? -0.862 -3.334 6.771 1.00 82.50 88 VAL A CA 1
ATOM 678 C C . VAL A 1 88 ? -1.448 -2.038 7.308 1.00 82.50 88 VAL A C 1
ATOM 680 O O . VAL A 1 88 ? -0.815 -0.989 7.231 1.00 82.50 88 VAL A O 1
ATOM 683 N N . VAL A 1 89 ? -2.646 -2.114 7.877 1.00 82.56 89 VAL A N 1
ATOM 684 C CA . VAL A 1 89 ? -3.271 -1.013 8.611 1.00 82.56 89 VAL A CA 1
ATOM 685 C C . VAL A 1 89 ? -3.443 -1.446 10.057 1.00 82.56 89 VAL A C 1
ATOM 687 O O . VAL A 1 89 ? -3.997 -2.508 10.336 1.00 82.56 89 VAL A O 1
ATOM 690 N N . ARG A 1 90 ? -2.950 -0.628 10.980 1.00 84.94 90 ARG A N 1
ATOM 691 C CA . ARG A 1 90 ? -3.082 -0.830 12.420 1.00 84.94 90 ARG A CA 1
ATOM 692 C C . ARG A 1 90 ? -3.947 0.276 12.992 1.00 84.94 90 ARG A C 1
ATOM 694 O O . ARG A 1 90 ? -3.668 1.454 12.770 1.00 84.94 90 ARG A O 1
ATOM 701 N N . LEU A 1 91 ? -4.983 -0.103 13.724 1.00 84.69 91 LEU A N 1
ATOM 702 C CA . LEU A 1 91 ? -5.907 0.825 14.364 1.00 84.69 91 LEU A CA 1
ATOM 703 C C . LEU A 1 91 ? -5.831 0.629 15.866 1.00 84.69 91 LEU A C 1
ATOM 705 O O . LEU A 1 91 ? -5.891 -0.507 16.329 1.00 84.69 91 LEU A O 1
ATOM 709 N N . ILE A 1 92 ? -5.742 1.723 16.610 1.00 84.19 92 ILE A N 1
ATOM 710 C CA . ILE A 1 92 ? -5.971 1.698 18.054 1.00 84.19 92 ILE A CA 1
ATOM 711 C C . ILE A 1 92 ? -7.408 2.146 18.288 1.00 84.19 92 ILE A C 1
ATOM 713 O O . ILE A 1 92 ? -7.799 3.219 17.821 1.00 84.19 92 ILE A O 1
ATOM 717 N N . VAL A 1 93 ? -8.184 1.318 18.980 1.00 83.88 93 VAL A N 1
ATOM 718 C CA . VAL A 1 93 ? -9.608 1.527 19.249 1.00 83.88 93 VAL A CA 1
ATOM 719 C C . VAL A 1 93 ? -9.841 1.630 20.752 1.00 83.88 93 VAL A C 1
ATOM 721 O O . VAL A 1 93 ? -9.413 0.764 21.511 1.00 83.88 93 VAL A O 1
ATOM 724 N N . GLN A 1 94 ? -10.535 2.678 21.188 1.00 82.38 94 GLN A N 1
ATOM 725 C CA . GLN A 1 94 ? -10.943 2.894 22.579 1.00 82.38 94 GLN A CA 1
ATOM 726 C C . GLN A 1 94 ? -12.426 3.246 22.608 1.00 82.38 94 GLN A C 1
ATOM 728 O O . GLN A 1 94 ? -12.835 4.154 21.890 1.00 82.38 94 GLN A O 1
ATOM 733 N N . ASP A 1 95 ? -13.217 2.530 23.411 1.00 82.44 95 ASP A N 1
ATOM 734 C CA . 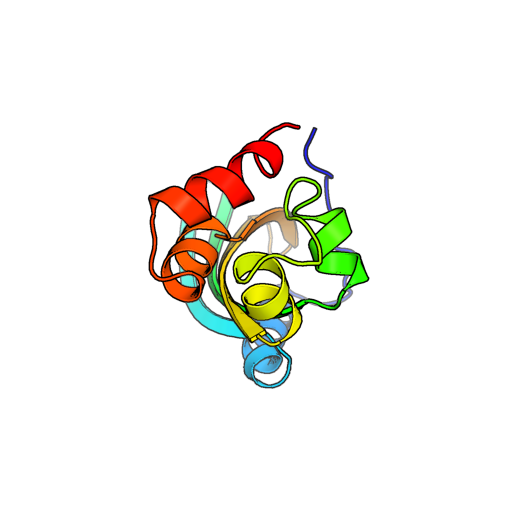ASP A 1 95 ? -14.669 2.735 23.524 1.00 82.44 95 ASP A CA 1
ATOM 735 C C . ASP A 1 95 ? -15.372 2.824 22.149 1.00 82.44 95 ASP A C 1
ATOM 737 O O . ASP A 1 95 ? -16.125 3.757 21.878 1.00 82.44 95 ASP A O 1
ATOM 741 N N . ASP A 1 96 ? -15.061 1.881 21.248 1.00 73.19 96 ASP A N 1
ATOM 742 C CA . ASP A 1 96 ? -15.541 1.817 19.853 1.00 73.19 96 ASP A CA 1
ATOM 743 C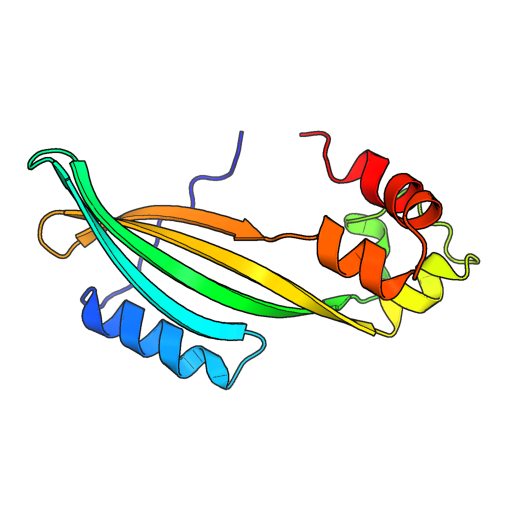 C . ASP A 1 96 ? -15.113 2.983 18.936 1.00 73.19 96 ASP A C 1
ATOM 745 O O . ASP A 1 96 ? -15.581 3.106 17.800 1.00 73.19 96 ASP A O 1
ATOM 749 N N . VAL A 1 97 ? -14.174 3.823 19.380 1.00 76.38 97 VAL A N 1
ATOM 750 C CA . VAL A 1 97 ? -13.622 4.945 18.611 1.00 76.38 97 VAL A CA 1
ATOM 751 C C . VAL A 1 97 ? -12.190 4.649 18.178 1.00 76.38 97 VAL A C 1
ATOM 753 O O . VAL A 1 97 ? -11.325 4.346 18.995 1.00 76.38 97 VAL A O 1
ATOM 756 N N . VAL A 1 98 ? -11.900 4.808 16.883 1.00 80.12 98 VAL A N 1
ATOM 757 C CA . VAL A 1 98 ? -10.526 4.750 16.360 1.00 80.12 98 VAL A CA 1
ATOM 758 C C . VAL A 1 98 ? -9.761 6.000 16.804 1.00 80.12 98 VAL A C 1
ATOM 760 O O . VAL A 1 98 ? -10.035 7.109 16.340 1.00 80.12 98 VAL A O 1
ATOM 763 N N . THR A 1 99 ? -8.784 5.834 17.691 1.00 81.56 99 THR A N 1
ATOM 764 C CA . THR A 1 99 ? -7.976 6.929 18.251 1.00 81.56 99 THR A CA 1
ATOM 765 C C . THR A 1 99 ? -6.654 7.129 17.515 1.00 81.56 99 THR A C 1
ATOM 767 O O . THR A 1 99 ? -6.122 8.243 17.497 1.00 81.56 99 THR A O 1
ATOM 770 N N . ALA A 1 100 ? -6.137 6.085 16.861 1.00 81.81 100 ALA A N 1
ATOM 771 C CA . ALA A 1 100 ? -4.947 6.163 16.022 1.00 81.81 100 ALA A CA 1
ATOM 772 C C . ALA A 1 100 ? -5.028 5.217 14.820 1.00 81.81 100 ALA A C 1
ATOM 774 O O . ALA A 1 100 ? -5.627 4.145 14.898 1.00 81.81 100 ALA A O 1
ATOM 775 N N . VAL A 1 101 ? -4.381 5.622 13.724 1.00 81.31 101 VAL A N 1
ATOM 776 C CA . VAL A 1 101 ? -4.243 4.846 12.488 1.00 81.31 101 VAL A CA 1
ATOM 777 C C . VAL A 1 101 ? -2.782 4.885 12.056 1.00 81.31 101 VAL A C 1
ATOM 779 O O . VAL A 1 101 ? -2.208 5.965 11.908 1.00 81.31 101 VAL A O 1
ATOM 782 N N . ASP A 1 102 ? -2.198 3.714 11.840 1.00 80.94 102 ASP A N 1
ATOM 783 C CA . ASP A 1 102 ? -0.871 3.522 11.260 1.00 80.94 102 ASP A CA 1
ATOM 784 C C . ASP A 1 102 ? -0.995 2.660 10.000 1.00 80.94 102 ASP A C 1
ATOM 786 O O . ASP A 1 102 ? -1.749 1.686 9.974 1.00 80.94 102 ASP A O 1
ATOM 790 N N . VAL A 1 103 ? -0.296 3.046 8.936 1.00 79.06 103 VAL A N 1
ATOM 791 C CA . VAL A 1 103 ? -0.406 2.423 7.612 1.00 79.06 103 VAL A CA 1
ATOM 792 C C . VAL A 1 103 ? 0.996 2.139 7.100 1.00 79.06 103 VAL A C 1
ATOM 794 O O . VAL A 1 103 ? 1.785 3.063 6.910 1.00 79.06 103 VAL A O 1
ATOM 797 N N . ASP A 1 104 ? 1.284 0.870 6.834 1.00 81.81 104 ASP A N 1
ATOM 798 C CA . ASP A 1 104 ? 2.557 0.410 6.291 1.00 81.81 104 ASP A CA 1
ATOM 799 C C . ASP A 1 104 ? 2.352 -0.283 4.940 1.00 81.81 104 ASP A C 1
ATOM 801 O O . ASP A 1 104 ? 1.517 -1.179 4.799 1.00 81.81 104 ASP A O 1
ATOM 805 N N . VAL A 1 105 ? 3.121 0.140 3.935 1.00 79.88 105 VAL A N 1
ATOM 806 C CA . VAL A 1 105 ? 3.054 -0.376 2.561 1.00 79.88 105 VAL A CA 1
ATOM 807 C C . VAL A 1 105 ? 4.436 -0.854 2.135 1.00 79.88 105 VAL A C 1
ATOM 809 O O . VAL A 1 105 ? 5.396 -0.082 2.095 1.00 79.88 105 VAL A O 1
ATOM 812 N N . SER A 1 106 ? 4.545 -2.127 1.753 1.00 81.19 106 SER A N 1
ATOM 813 C CA . SER A 1 106 ? 5.831 -2.736 1.398 1.00 81.19 106 SER A CA 1
ATOM 814 C C . SER A 1 106 ? 6.173 -2.570 -0.086 1.00 81.19 106 SER A C 1
ATOM 816 O O . SER A 1 106 ? 5.831 -3.403 -0.926 1.00 81.19 106 SER A O 1
ATOM 818 N N . TRP A 1 107 ? 6.934 -1.525 -0.411 1.00 77.25 107 TRP A N 1
ATOM 819 C CA . TRP A 1 107 ? 7.442 -1.282 -1.769 1.00 77.25 107 TRP A CA 1
ATOM 820 C C . TRP A 1 107 ? 8.547 -2.249 -2.191 1.00 77.25 107 TRP A C 1
ATOM 822 O O . TRP A 1 107 ? 8.575 -2.715 -3.331 1.00 77.25 107 TRP A O 1
ATOM 832 N N . THR A 1 108 ? 9.445 -2.586 -1.265 1.00 79.44 108 THR A N 1
ATOM 833 C CA . THR A 1 108 ? 10.655 -3.365 -1.550 1.00 79.44 108 THR A CA 1
ATOM 834 C C . THR A 1 108 ? 10.345 -4.720 -2.170 1.00 79.44 108 THR A C 1
ATOM 836 O O . THR A 1 108 ? 10.916 -5.088 -3.195 1.00 79.44 108 THR A O 1
ATOM 839 N N . SER A 1 109 ? 9.410 -5.459 -1.572 1.00 76.56 109 SER A N 1
ATOM 840 C CA . SER A 1 109 ? 9.033 -6.796 -2.040 1.00 76.56 109 SER A CA 1
ATOM 841 C C . SER A 1 109 ? 8.445 -6.764 -3.456 1.00 76.56 109 SER A C 1
ATOM 843 O O . SER A 1 109 ? 8.750 -7.631 -4.280 1.00 76.56 109 SER A O 1
ATOM 845 N N . CYS A 1 110 ? 7.661 -5.729 -3.761 1.00 80.25 110 CYS A N 1
ATOM 846 C CA . CYS A 1 110 ? 7.038 -5.537 -5.061 1.00 80.25 110 CYS A CA 1
ATOM 847 C C . CYS A 1 110 ? 8.062 -5.152 -6.136 1.00 80.25 110 CYS A C 1
ATOM 849 O O . CYS A 1 110 ? 8.120 -5.785 -7.190 1.00 80.25 110 CYS A O 1
ATOM 851 N N . VAL A 1 111 ? 8.927 -4.174 -5.855 1.00 82.06 111 VAL A N 1
ATOM 852 C CA . VAL A 1 111 ? 9.947 -3.698 -6.805 1.00 82.06 111 VAL A CA 1
ATOM 853 C C . VAL A 1 111 ? 10.972 -4.793 -7.115 1.00 82.06 111 VAL A C 1
ATOM 855 O O . VAL A 1 111 ? 11.289 -5.012 -8.283 1.00 82.06 111 VAL A O 1
ATOM 858 N N . VAL A 1 112 ? 11.420 -5.561 -6.112 1.00 84.75 112 VAL A N 1
ATOM 859 C CA . VAL A 1 112 ? 12.302 -6.727 -6.325 1.00 84.75 112 VAL A CA 1
ATOM 860 C C . VAL A 1 112 ? 11.647 -7.756 -7.241 1.00 84.75 112 VAL A C 1
ATOM 862 O O . VAL A 1 112 ? 12.276 -8.224 -8.191 1.00 84.75 112 VAL A O 1
ATOM 865 N N . ARG A 1 113 ? 10.376 -8.093 -6.991 1.00 83.81 113 ARG A N 1
ATOM 866 C CA . ARG A 1 113 ? 9.629 -9.037 -7.833 1.00 83.81 113 ARG A CA 1
ATOM 867 C C . ARG A 1 113 ? 9.473 -8.507 -9.255 1.00 83.81 113 ARG A C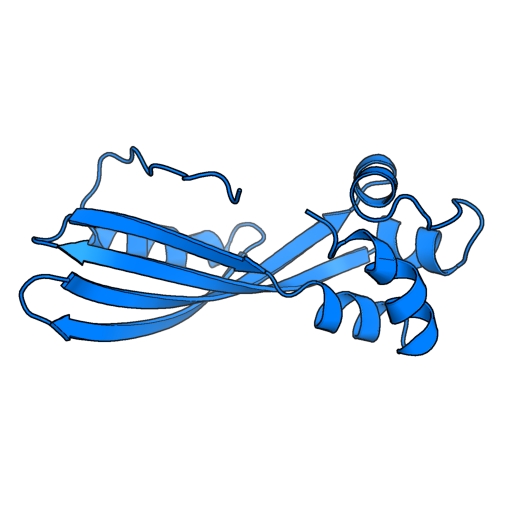 1
ATOM 869 O O . ARG A 1 113 ? 9.636 -9.267 -10.205 1.00 83.81 113 ARG A O 1
ATOM 876 N N . ARG A 1 114 ? 9.169 -7.217 -9.403 1.00 85.62 114 ARG A N 1
ATOM 877 C CA . ARG A 1 114 ? 8.895 -6.600 -10.701 1.00 85.62 114 ARG A CA 1
ATOM 878 C C . ARG A 1 114 ? 10.139 -6.486 -11.576 1.00 85.62 114 ARG A C 1
ATOM 880 O O . ARG A 1 114 ? 10.050 -6.713 -12.779 1.00 85.62 114 ARG A O 1
ATOM 887 N N . LEU A 1 115 ? 11.275 -6.140 -10.983 1.00 85.00 115 LEU A N 1
ATOM 888 C CA . LEU A 1 115 ? 12.546 -6.014 -11.696 1.00 85.00 115 LEU A CA 1
ATOM 889 C C . LEU A 1 115 ? 13.279 -7.355 -11.833 1.00 85.00 115 LEU A C 1
ATOM 891 O O . LEU A 1 115 ? 14.271 -7.434 -12.546 1.00 85.00 115 LEU A O 1
ATOM 895 N N . ALA A 1 116 ? 12.806 -8.408 -11.154 1.00 84.94 116 ALA A N 1
ATOM 896 C CA . ALA A 1 116 ? 13.435 -9.731 -11.111 1.00 84.94 116 ALA A CA 1
ATOM 897 C C . ALA A 1 116 ? 14.935 -9.692 -10.739 1.00 84.94 116 ALA A C 1
ATOM 899 O O . ALA A 1 116 ? 15.699 -10.600 -11.063 1.00 84.94 116 ALA A O 1
ATOM 900 N N . SER A 1 117 ? 15.358 -8.631 -10.046 1.00 82.12 117 SER A N 1
ATOM 901 C CA . SER A 1 117 ? 16.747 -8.347 -9.701 1.00 82.12 117 SER A CA 1
ATOM 902 C C . SER A 1 117 ? 16.804 -7.547 -8.406 1.00 82.12 117 SER A C 1
ATOM 904 O O . SER A 1 117 ? 16.357 -6.403 -8.335 1.00 82.12 117 SER A O 1
ATOM 906 N N . ALA A 1 118 ? 17.383 -8.150 -7.366 1.00 81.25 118 ALA A N 1
ATOM 907 C CA . ALA A 1 118 ? 17.574 -7.485 -6.080 1.00 81.25 118 ALA A CA 1
ATOM 908 C C . ALA A 1 118 ? 18.569 -6.314 -6.174 1.00 81.25 118 ALA A C 1
ATOM 910 O O . ALA A 1 118 ? 18.394 -5.313 -5.488 1.00 81.25 118 ALA A O 1
ATOM 911 N N . ALA A 1 119 ? 19.584 -6.417 -7.039 1.00 82.38 119 ALA A N 1
ATOM 912 C CA . ALA A 1 119 ? 20.572 -5.360 -7.244 1.00 82.38 119 ALA A CA 1
ATOM 913 C C . ALA A 1 119 ? 19.966 -4.142 -7.958 1.00 82.38 119 ALA A C 1
ATOM 915 O O . ALA A 1 119 ? 20.196 -3.007 -7.549 1.00 82.38 119 ALA A O 1
ATOM 916 N N . GLU A 1 120 ? 19.146 -4.368 -8.988 1.00 81.88 120 GLU A N 1
ATOM 917 C CA . GLU A 1 120 ? 18.435 -3.275 -9.659 1.00 81.88 120 GLU A CA 1
ATOM 918 C C . GLU A 1 120 ? 17.381 -2.660 -8.743 1.00 81.88 120 GLU A C 1
ATOM 920 O O . GLU A 1 120 ? 17.311 -1.440 -8.634 1.00 81.88 120 GLU A O 1
ATOM 925 N N . ALA A 1 121 ? 16.621 -3.482 -8.017 1.00 84.62 121 ALA A N 1
ATOM 926 C CA . ALA A 1 121 ? 15.661 -2.993 -7.037 1.00 84.62 121 ALA A CA 1
ATOM 927 C C . ALA A 1 121 ? 16.322 -2.174 -5.928 1.00 84.62 121 ALA A C 1
ATOM 929 O O . ALA A 1 121 ? 15.792 -1.131 -5.569 1.00 84.62 121 ALA A O 1
ATOM 930 N N . ALA A 1 122 ? 17.492 -2.585 -5.430 1.00 84.12 122 ALA A N 1
ATOM 931 C CA . ALA A 1 122 ? 18.250 -1.783 -4.478 1.00 84.12 122 ALA A CA 1
ATOM 932 C C . ALA A 1 122 ? 18.590 -0.407 -5.067 1.00 84.12 122 ALA A C 1
ATOM 934 O O . ALA A 1 122 ? 18.313 0.597 -4.424 1.00 84.12 122 ALA A O 1
ATOM 935 N N . ASN A 1 123 ? 19.087 -0.341 -6.306 1.00 82.94 123 ASN A N 1
ATOM 936 C CA . ASN A 1 123 ? 19.390 0.933 -6.968 1.00 82.94 123 ASN A CA 1
ATOM 937 C C . ASN A 1 123 ? 18.153 1.831 -7.137 1.00 82.94 123 ASN A C 1
ATOM 939 O O . ASN A 1 123 ? 18.270 3.042 -6.997 1.00 82.94 123 ASN A O 1
ATOM 943 N N . VAL A 1 124 ? 16.981 1.248 -7.407 1.00 81.31 124 VAL A N 1
ATOM 944 C CA . VAL A 1 124 ? 15.704 1.981 -7.495 1.00 81.31 124 VAL A CA 1
ATOM 945 C C . VAL A 1 124 ? 15.229 2.471 -6.122 1.00 81.31 124 VAL A C 1
ATOM 947 O O . VAL A 1 124 ? 14.689 3.568 -6.008 1.00 81.31 124 VAL A O 1
ATOM 950 N N . LEU A 1 125 ? 15.415 1.663 -5.078 1.00 80.00 125 LEU A N 1
ATOM 951 C CA . LEU A 1 125 ? 14.864 1.902 -3.740 1.00 80.00 125 LEU A CA 1
ATOM 952 C C . LEU A 1 125 ? 15.765 2.751 -2.830 1.00 80.00 125 LEU A C 1
ATOM 954 O O . LEU A 1 125 ? 15.323 3.146 -1.748 1.00 80.00 125 LEU A O 1
ATOM 958 N N . VAL A 1 126 ? 17.007 3.033 -3.241 1.00 71.25 126 VAL A N 1
ATOM 959 C CA . VAL A 1 126 ? 18.006 3.794 -2.463 1.00 71.25 126 VAL A CA 1
ATOM 960 C C . VAL A 1 126 ? 17.478 5.156 -1.985 1.00 71.25 126 VAL A C 1
ATOM 962 O O . VAL A 1 126 ? 17.863 5.592 -0.899 1.00 71.25 126 VAL A O 1
ATOM 965 N N . ASP A 1 127 ? 16.550 5.782 -2.716 1.00 56.69 127 ASP A N 1
ATOM 966 C CA . ASP A 1 127 ? 16.004 7.102 -2.363 1.00 56.69 127 ASP A CA 1
ATOM 967 C C . ASP A 1 127 ? 14.637 7.066 -1.666 1.00 56.69 127 ASP A C 1
ATOM 969 O O . ASP A 1 127 ? 14.297 8.006 -0.953 1.00 56.69 127 ASP A O 1
ATOM 973 N N . THR A 1 128 ? 13.874 5.973 -1.773 1.00 54.41 128 THR A N 1
ATOM 974 C CA . THR A 1 128 ? 12.558 5.828 -1.110 1.00 54.41 128 THR A CA 1
ATOM 975 C C . THR A 1 128 ? 12.627 5.697 0.418 1.00 54.41 128 THR A C 1
ATOM 977 O O . THR A 1 128 ? 11.592 5.696 1.078 1.00 54.41 128 THR A O 1
ATOM 980 N N . VAL A 1 129 ? 13.829 5.574 0.996 1.00 46.41 129 VAL A N 1
ATOM 981 C CA . VAL A 1 129 ? 14.053 5.339 2.440 1.00 46.41 129 VAL A CA 1
ATOM 982 C C . VAL A 1 129 ? 14.637 6.569 3.158 1.00 46.41 129 VAL A C 1
ATOM 984 O O . VAL A 1 129 ? 14.888 6.516 4.362 1.00 46.41 129 VAL A O 1
ATOM 987 N N . ARG A 1 130 ? 14.849 7.705 2.476 1.00 31.73 130 ARG A N 1
ATOM 988 C CA . ARG A 1 130 ? 15.286 8.936 3.158 1.00 31.73 130 ARG A CA 1
ATOM 989 C C . ARG A 1 130 ? 14.087 9.837 3.498 1.00 31.73 130 ARG A C 1
ATOM 991 O O . ARG A 1 130 ? 13.370 10.216 2.577 1.00 31.73 130 ARG A O 1
ATOM 998 N N . PRO A 1 131 ? 13.859 10.145 4.791 1.00 37.62 131 PRO A N 1
ATOM 999 C CA . PRO A 1 131 ? 12.806 11.059 5.233 1.00 37.62 131 PRO A CA 1
ATOM 1000 C C . PRO A 1 131 ? 13.070 12.516 4.845 1.00 37.62 131 PRO A C 1
ATOM 1002 O O . PRO A 1 131 ? 14.248 12.871 4.602 1.00 37.62 131 PRO A O 1
#

Organism: Saprolegnia parasitica (strain CBS 223.65) (NCBI:txid695850)

Radius of gyration: 17.48 Å; chains: 1; bounding box: 40×24×50 Å